Protein AF-A0A1V4CLI3-F1 (afdb_monomer_lite)

Organism: NCBI:txid1507734

pLDDT: mean 93.57, std 6.14, range [58.28, 98.69]

Sequence (175 aa):
PNPHHPAYLIYTSGSTGTPKGVTIPQTNLIHLFNATHQYLTHTPDHTPQTWCQFHSYAFDFSVWEILGALLHGHTLIIPNHNTTRSPHDLITLIHQEHITTLCQTPTALYHLINTHQQHHQQPLPLHRIILGGETLDPTRLTTFHQQHPHTHIINMYGITETTIHVTHHPLNPNT

InterPro domains:
  IPR000873 AMP-dependent synthetase/ligase domain [PF00501] (2-170)
  IPR020845 AMP-binding, conserved site [PS00455] (9-20)

Structure (mmCIF, N/CA/C/O backbone):
data_AF-A0A1V4CLI3-F1
#
_entry.id   AF-A0A1V4CLI3-F1
#
loop_
_atom_site.group_PDB
_atom_site.id
_atom_site.type_symbol
_atom_site.label_atom_id
_atom_site.label_alt_id
_atom_site.label_comp_id
_atom_site.label_asym_id
_atom_site.label_entity_id
_atom_site.label_seq_id
_atom_site.pdbx_PDB_ins_code
_atom_site.Cartn_x
_atom_site.Cartn_y
_atom_site.Cartn_z
_atom_site.occupancy
_atom_site.B_iso_or_equiv
_atom_site.auth_seq_id
_atom_site.auth_comp_id
_atom_site.auth_asym_id
_atom_site.auth_atom_id
_atom_site.pdbx_PDB_model_num
ATOM 1 N N . PRO A 1 1 ? -1.696 -12.514 -25.637 1.00 71.81 1 PRO A N 1
ATOM 2 C CA . PRO A 1 1 ? -0.790 -11.363 -25.380 1.00 71.81 1 PRO A CA 1
ATOM 3 C C . PRO A 1 1 ? 0.608 -11.862 -24.985 1.00 71.81 1 PRO A C 1
ATOM 5 O O . PRO A 1 1 ? 0.692 -12.876 -24.302 1.00 71.81 1 PRO A O 1
ATOM 8 N N . ASN A 1 2 ? 1.684 -11.207 -25.434 1.00 91.81 2 ASN A N 1
ATOM 9 C CA . ASN A 1 2 ? 3.051 -11.577 -25.046 1.00 91.81 2 ASN A CA 1
ATOM 10 C C . ASN A 1 2 ? 3.331 -11.077 -23.611 1.00 91.81 2 ASN A C 1
ATOM 12 O O . ASN A 1 2 ? 3.171 -9.879 -23.368 1.00 91.81 2 ASN A O 1
ATOM 16 N N . PRO A 1 3 ? 3.743 -11.946 -22.667 1.00 91.56 3 PRO A N 1
ATOM 17 C CA . PRO A 1 3 ? 3.945 -11.562 -21.268 1.00 91.56 3 PRO A CA 1
ATOM 18 C C . PRO A 1 3 ? 5.130 -10.597 -21.059 1.00 91.56 3 PRO A C 1
ATOM 20 O O . PRO A 1 3 ? 5.206 -9.931 -20.031 1.00 91.56 3 PRO A O 1
ATOM 23 N N . HIS A 1 4 ? 6.027 -10.456 -22.036 1.00 94.44 4 HIS A N 1
ATOM 24 C CA . HIS A 1 4 ? 7.130 -9.491 -21.983 1.00 94.44 4 HIS A CA 1
ATOM 25 C C . HIS A 1 4 ? 6.757 -8.092 -22.493 1.00 94.44 4 HIS A C 1
ATOM 27 O O . HIS A 1 4 ? 7.588 -7.187 -22.449 1.00 94.44 4 HIS A O 1
ATOM 33 N N . HIS A 1 5 ? 5.531 -7.884 -22.984 1.00 97.12 5 HIS A N 1
ATOM 34 C CA . HIS A 1 5 ? 5.090 -6.543 -23.358 1.00 97.12 5 HIS A CA 1
ATOM 35 C C . HIS A 1 5 ? 4.931 -5.643 -22.121 1.00 97.12 5 HIS A C 1
ATOM 37 O O . HIS A 1 5 ? 4.562 -6.140 -21.050 1.00 97.12 5 HIS A O 1
ATOM 43 N N . PRO A 1 6 ? 5.167 -4.324 -22.262 1.00 97.12 6 PRO A N 1
ATOM 44 C CA . PRO A 1 6 ? 4.896 -3.358 -21.206 1.00 97.12 6 PRO A CA 1
ATOM 45 C C . PRO A 1 6 ? 3.454 -3.453 -20.696 1.00 97.12 6 PRO A C 1
ATOM 47 O O . PRO A 1 6 ? 2.508 -3.488 -21.484 1.00 97.12 6 PRO A O 1
ATOM 50 N N . ALA A 1 7 ? 3.299 -3.483 -19.376 1.00 96.56 7 ALA A N 1
ATOM 51 C CA . ALA A 1 7 ? 2.026 -3.325 -18.688 1.00 96.56 7 ALA A CA 1
ATOM 52 C C . ALA A 1 7 ? 1.766 -1.858 -18.331 1.00 96.56 7 ALA A C 1
ATOM 54 O O . ALA A 1 7 ? 0.665 -1.366 -18.560 1.00 96.56 7 ALA A O 1
ATOM 55 N N . TYR A 1 8 ? 2.780 -1.156 -17.815 1.00 97.56 8 TYR A N 1
ATOM 56 C CA . TYR A 1 8 ? 2.709 0.277 -17.529 1.00 97.56 8 TYR A CA 1
ATOM 57 C C . TYR A 1 8 ? 4.078 0.961 -17.630 1.00 97.56 8 TYR A C 1
ATOM 59 O O . TYR A 1 8 ? 5.128 0.312 -17.642 1.00 97.56 8 TYR A O 1
ATOM 67 N N . LEU A 1 9 ? 4.037 2.292 -17.701 1.00 97.62 9 LEU A N 1
ATOM 68 C CA . LEU A 1 9 ? 5.183 3.194 -17.647 1.00 97.62 9 LEU A CA 1
ATOM 69 C C . LEU A 1 9 ? 4.875 4.287 -16.623 1.00 97.62 9 LEU A C 1
ATOM 71 O O . LEU A 1 9 ? 3.894 5.010 -16.786 1.00 97.62 9 LEU A O 1
ATOM 75 N N . ILE A 1 10 ? 5.717 4.423 -15.602 1.00 97.62 10 ILE A N 1
ATOM 76 C CA . ILE A 1 10 ? 5.617 5.497 -14.605 1.00 97.62 10 ILE A CA 1
ATOM 77 C C . ILE A 1 10 ? 6.922 6.285 -14.587 1.00 97.62 10 ILE A C 1
ATOM 79 O O . ILE A 1 10 ? 8.010 5.710 -14.611 1.00 97.62 10 ILE A O 1
ATOM 83 N N . TYR A 1 11 ? 6.810 7.612 -14.566 1.00 96.62 11 TYR A N 1
ATOM 84 C CA . TYR A 1 11 ? 7.964 8.495 -14.446 1.00 96.62 11 TYR A CA 1
ATOM 85 C C . TYR A 1 11 ? 8.295 8.754 -12.979 1.00 96.62 11 TYR A C 1
ATOM 87 O O . TYR A 1 11 ? 7.418 9.099 -12.192 1.00 96.62 11 TYR A O 1
ATOM 95 N N . THR A 1 12 ? 9.575 8.652 -12.634 1.00 93.62 12 THR A N 1
ATOM 96 C CA . THR A 1 12 ? 10.099 8.971 -11.301 1.00 93.62 12 THR A CA 1
ATOM 97 C C . THR A 1 12 ? 11.155 10.070 -11.383 1.00 93.62 12 THR A C 1
ATOM 99 O O . THR A 1 12 ? 11.673 10.387 -12.460 1.00 93.62 12 THR A O 1
ATOM 102 N N . SER A 1 13 ? 11.478 10.695 -10.247 1.00 90.44 13 SER A N 1
ATOM 103 C CA . SER A 1 13 ? 12.540 11.702 -10.181 1.00 90.44 13 SER A CA 1
ATOM 104 C C . SER A 1 13 ? 13.884 11.100 -10.610 1.00 90.44 13 SER A C 1
ATOM 106 O O . SER A 1 13 ? 14.339 10.109 -10.035 1.00 90.44 13 SER A O 1
ATOM 108 N N . GLY A 1 14 ? 14.533 11.702 -11.607 1.00 86.31 14 GLY A N 1
ATOM 109 C CA . GLY A 1 14 ? 15.891 11.349 -12.016 1.00 86.31 14 GLY A CA 1
ATOM 110 C C . GLY A 1 14 ? 16.930 12.232 -11.328 1.00 86.31 14 GLY A C 1
ATOM 111 O O . GLY A 1 14 ? 16.720 13.431 -11.150 1.00 86.31 14 GLY A O 1
ATOM 112 N N . SER A 1 15 ? 18.081 11.657 -10.979 1.00 82.75 15 SER A N 1
ATOM 113 C CA . SER A 1 15 ? 19.204 12.390 -10.369 1.00 82.75 15 SER A CA 1
ATOM 114 C C . SER A 1 15 ? 19.797 13.470 -11.282 1.00 82.75 15 SER A C 1
ATOM 116 O O . SER A 1 15 ? 20.445 14.394 -10.805 1.00 82.75 15 SER A O 1
ATOM 118 N N . THR A 1 16 ? 19.543 13.388 -12.589 1.00 86.81 16 THR A N 1
ATOM 119 C CA . THR A 1 16 ? 19.959 14.360 -13.611 1.00 86.81 16 THR A CA 1
ATOM 120 C C . THR A 1 16 ? 19.021 15.568 -13.722 1.00 86.81 16 THR A C 1
ATOM 122 O O . THR A 1 16 ? 19.198 16.395 -14.614 1.00 86.81 16 THR A O 1
ATOM 125 N N . GLY A 1 17 ? 17.983 15.660 -12.880 1.00 89.50 17 GLY A N 1
ATOM 126 C CA . GLY A 1 17 ? 16.950 16.703 -12.953 1.00 89.50 17 GLY A CA 1
ATOM 127 C C . GLY A 1 17 ? 15.886 16.462 -14.030 1.00 89.50 17 GLY A C 1
ATOM 128 O O . GLY A 1 17 ? 14.928 17.222 -14.133 1.00 89.50 17 GLY A O 1
ATOM 129 N N . THR A 1 18 ? 16.018 15.391 -14.812 1.00 90.25 18 THR A N 1
ATOM 130 C CA . THR A 1 18 ? 15.042 14.950 -15.816 1.00 90.25 18 THR A CA 1
ATOM 131 C C . THR A 1 18 ? 14.344 13.681 -15.324 1.00 90.25 18 THR A C 1
ATOM 133 O O . THR A 1 18 ? 15.035 12.744 -14.919 1.00 90.25 18 THR A O 1
ATOM 136 N N . PRO A 1 19 ? 12.997 13.612 -15.326 1.00 93.69 19 PRO A N 1
ATOM 137 C CA . PRO A 1 19 ? 12.289 12.402 -14.926 1.00 93.69 19 PRO A CA 1
ATOM 138 C C . PRO A 1 19 ? 12.686 11.194 -15.781 1.00 93.69 19 PRO A C 1
ATOM 140 O O . PRO A 1 19 ? 12.775 11.295 -17.006 1.00 93.69 19 PRO A O 1
ATOM 143 N N . LYS A 1 20 ? 12.890 10.041 -15.139 1.00 94.44 20 LYS A N 1
ATOM 144 C CA . LYS A 1 20 ? 13.178 8.767 -15.815 1.00 94.44 20 LYS A CA 1
ATOM 145 C C . LYS A 1 20 ? 11.911 7.921 -15.891 1.00 94.44 20 LYS A C 1
ATOM 147 O O . LYS A 1 20 ? 11.170 7.835 -14.917 1.00 94.44 20 LYS A O 1
ATOM 152 N N . GLY A 1 21 ? 11.666 7.308 -17.045 1.00 96.81 21 GLY A N 1
ATOM 153 C CA . GLY A 1 21 ? 10.546 6.391 -17.237 1.00 96.81 21 GLY A CA 1
ATOM 154 C C . GLY A 1 21 ? 10.914 4.973 -16.809 1.00 96.81 21 GLY A C 1
ATOM 155 O O . GLY A 1 21 ? 11.906 4.425 -17.288 1.00 96.81 21 GLY A O 1
ATOM 156 N N . VAL A 1 22 ? 10.114 4.375 -15.930 1.00 97.88 22 VAL A N 1
ATOM 157 C CA . VAL A 1 22 ? 10.239 2.977 -15.512 1.00 97.88 22 VAL A CA 1
ATOM 158 C C . VAL A 1 22 ? 9.160 2.153 -16.210 1.00 97.88 22 V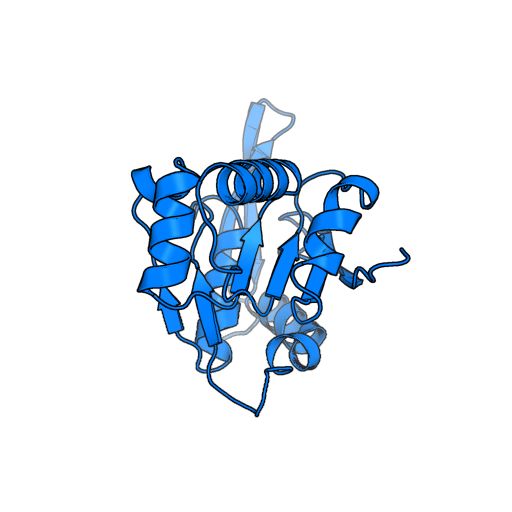AL A C 1
ATOM 160 O O . VAL A 1 22 ? 7.974 2.280 -15.901 1.00 97.88 22 VAL A O 1
ATOM 163 N N . THR A 1 23 ? 9.572 1.326 -17.170 1.00 97.94 23 THR A N 1
ATOM 164 C CA . THR A 1 23 ? 8.681 0.437 -17.929 1.00 97.94 23 THR A CA 1
ATOM 165 C C . THR A 1 23 ? 8.602 -0.924 -17.253 1.00 97.94 23 THR A C 1
ATOM 167 O O . THR A 1 23 ? 9.616 -1.615 -17.150 1.00 97.94 23 THR A O 1
ATOM 170 N N . ILE A 1 24 ? 7.405 -1.344 -16.853 1.00 98.19 24 ILE A N 1
ATOM 171 C CA . ILE A 1 24 ? 7.188 -2.622 -16.170 1.00 98.19 24 ILE A CA 1
ATOM 172 C C . ILE A 1 24 ? 6.454 -3.602 -17.094 1.00 98.19 24 ILE A C 1
ATOM 174 O O . ILE A 1 24 ? 5.351 -3.288 -17.544 1.00 98.19 24 ILE A O 1
ATOM 178 N N . PRO A 1 25 ? 7.031 -4.781 -17.403 1.00 97.56 25 PRO A N 1
ATOM 179 C CA . PRO A 1 25 ? 6.372 -5.821 -18.196 1.00 97.56 25 PRO A CA 1
ATOM 180 C C . PRO A 1 25 ? 5.228 -6.531 -17.458 1.00 97.56 25 PRO A C 1
ATOM 182 O O . PRO A 1 25 ? 5.212 -6.603 -16.229 1.00 97.56 25 PRO A O 1
ATOM 185 N N . GLN A 1 26 ? 4.322 -7.162 -18.213 1.00 96.38 26 GLN A N 1
ATOM 186 C CA . GLN A 1 26 ? 3.232 -7.984 -17.658 1.00 96.38 26 GLN A CA 1
ATOM 187 C C . GLN A 1 26 ? 3.750 -9.120 -16.756 1.00 96.38 26 GLN A C 1
ATOM 189 O O . GLN A 1 26 ? 3.164 -9.381 -15.706 1.00 96.38 26 GLN A O 1
ATOM 194 N N . THR A 1 27 ? 4.875 -9.764 -17.105 1.00 97.19 27 THR A N 1
ATOM 195 C CA . THR A 1 27 ? 5.500 -10.815 -16.275 1.00 97.19 27 THR A CA 1
ATOM 196 C C . THR A 1 27 ? 5.774 -10.370 -14.844 1.00 97.19 27 THR A C 1
ATOM 198 O O . THR A 1 27 ? 5.618 -11.170 -13.925 1.00 97.19 27 THR A O 1
ATOM 201 N N . ASN A 1 28 ? 6.183 -9.117 -14.644 1.00 97.56 28 ASN A N 1
ATOM 202 C CA . ASN A 1 28 ? 6.553 -8.621 -13.324 1.00 97.56 28 ASN A CA 1
ATOM 203 C C . ASN A 1 28 ? 5.323 -8.465 -12.430 1.00 97.56 28 ASN A C 1
ATOM 205 O O . ASN A 1 28 ? 5.346 -8.884 -11.276 1.00 97.56 28 ASN A O 1
ATOM 209 N N . LEU A 1 29 ? 4.231 -7.928 -12.982 1.00 96.00 29 LEU A N 1
ATOM 210 C CA . LEU A 1 29 ? 2.953 -7.844 -12.278 1.00 96.00 29 LEU A CA 1
ATOM 211 C C . LEU A 1 29 ? 2.426 -9.231 -11.910 1.00 96.00 29 LEU A C 1
ATOM 213 O O . LEU A 1 29 ? 2.023 -9.451 -10.772 1.00 96.00 29 LEU A O 1
ATOM 217 N N . ILE A 1 30 ? 2.477 -10.181 -12.848 1.00 94.56 30 ILE A N 1
ATOM 218 C CA . ILE A 1 30 ? 2.065 -11.567 -12.589 1.00 94.56 30 ILE A CA 1
ATOM 219 C C . ILE A 1 30 ? 2.908 -12.169 -11.460 1.00 94.56 30 ILE A C 1
ATOM 221 O O . ILE A 1 30 ? 2.363 -12.814 -10.570 1.00 94.56 30 ILE A O 1
ATOM 225 N N . HIS A 1 31 ? 4.224 -11.940 -11.464 1.00 95.62 31 HIS A N 1
ATOM 226 C CA . HIS A 1 31 ? 5.100 -12.421 -10.399 1.00 95.62 31 HIS A CA 1
ATOM 227 C C . HIS A 1 31 ? 4.718 -11.826 -9.038 1.00 95.62 31 HIS A C 1
ATOM 229 O O . HIS A 1 31 ? 4.567 -12.577 -8.077 1.00 95.62 31 HIS A O 1
ATOM 235 N N . LEU A 1 32 ? 4.508 -10.507 -8.966 1.00 96.56 32 LEU A N 1
ATOM 236 C CA . LEU A 1 32 ? 4.091 -9.818 -7.744 1.00 96.56 32 LEU A CA 1
ATOM 237 C C . LEU A 1 32 ? 2.775 -10.387 -7.193 1.00 96.56 32 LEU A C 1
ATOM 239 O O . LEU A 1 32 ? 2.701 -10.752 -6.018 1.00 96.56 32 LEU A O 1
ATOM 243 N N . PHE A 1 33 ? 1.741 -10.489 -8.031 1.00 95.38 33 PHE A N 1
ATOM 244 C CA . PHE A 1 33 ? 0.427 -10.969 -7.596 1.00 95.38 33 PHE A CA 1
ATOM 245 C C . PHE A 1 33 ? 0.418 -12.463 -7.267 1.00 95.38 33 PHE A C 1
ATOM 247 O O . PHE A 1 33 ? -0.254 -12.861 -6.322 1.00 95.38 33 PHE A O 1
ATOM 254 N N . ASN A 1 34 ? 1.223 -13.284 -7.945 1.00 94.50 34 ASN A N 1
ATOM 255 C CA . ASN A 1 34 ? 1.402 -14.686 -7.562 1.00 94.50 34 ASN A CA 1
ATOM 256 C C . ASN A 1 34 ? 2.109 -14.813 -6.205 1.00 94.50 34 ASN A C 1
ATOM 258 O O . ASN A 1 34 ? 1.665 -15.580 -5.352 1.00 94.50 34 ASN A O 1
ATOM 262 N N . ALA A 1 35 ? 3.178 -14.041 -5.980 1.00 93.94 35 ALA A N 1
ATOM 263 C CA . ALA A 1 35 ? 3.931 -14.052 -4.724 1.00 93.94 35 ALA A CA 1
ATOM 264 C C . ALA A 1 35 ? 3.102 -13.554 -3.527 1.00 93.94 35 ALA A C 1
ATOM 266 O O . ALA A 1 35 ? 3.376 -13.920 -2.387 1.00 93.94 35 ALA A 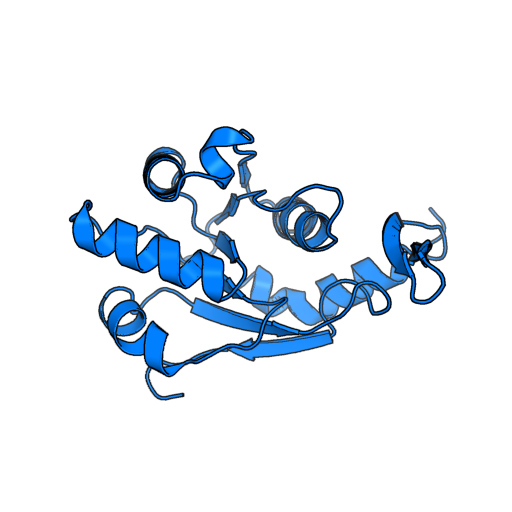O 1
ATOM 267 N N . THR A 1 36 ? 2.078 -12.738 -3.782 1.00 92.56 36 THR A N 1
ATOM 268 C CA . THR A 1 36 ? 1.203 -12.156 -2.755 1.00 92.56 36 THR A CA 1
ATOM 269 C C . THR A 1 36 ? -0.202 -12.758 -2.737 1.00 92.56 36 THR A C 1
ATOM 271 O O . THR A 1 36 ? -1.030 -12.335 -1.932 1.00 92.56 36 THR A O 1
ATOM 274 N N . HIS A 1 37 ? -0.476 -13.776 -3.560 1.00 89.56 37 HIS A N 1
ATOM 275 C CA . HIS A 1 37 ? -1.820 -14.319 -3.763 1.00 89.56 37 HIS A CA 1
ATOM 276 C C . HIS A 1 37 ? -2.470 -14.776 -2.457 1.00 89.56 37 HIS A C 1
ATOM 278 O O . HIS A 1 37 ? -3.540 -14.292 -2.103 1.00 89.56 37 HIS A O 1
ATOM 284 N N . GLN A 1 38 ? -1.782 -15.633 -1.693 1.00 85.31 38 GLN A N 1
ATOM 285 C CA . GLN A 1 38 ? -2.291 -16.146 -0.416 1.00 85.31 38 GLN A CA 1
ATOM 286 C C . GLN A 1 38 ? -2.638 -15.022 0.560 1.00 85.31 38 GLN A C 1
ATOM 288 O O . GLN A 1 38 ? -3.633 -15.109 1.276 1.00 85.31 38 GLN A O 1
ATOM 293 N N . TYR A 1 39 ? -1.832 -13.957 0.565 1.00 81.94 39 TYR A N 1
ATOM 294 C CA . TYR A 1 39 ? -2.110 -12.786 1.374 1.00 81.94 39 TYR A CA 1
ATOM 295 C C . TYR A 1 39 ? -3.373 -12.088 0.878 1.00 81.94 39 TYR A C 1
ATOM 297 O O . TYR A 1 39 ? -4.279 -11.861 1.671 1.00 81.94 39 TYR A O 1
ATOM 305 N N . LEU A 1 40 ? -3.466 -11.745 -0.405 1.00 82.69 40 LEU A N 1
ATOM 306 C CA . LEU A 1 40 ? -4.601 -11.010 -0.979 1.00 82.69 40 LEU A CA 1
ATOM 307 C C . LEU A 1 40 ? -5.931 -11.762 -0.866 1.00 82.69 40 LEU A C 1
ATOM 309 O O . LEU A 1 40 ? -6.952 -11.137 -0.604 1.00 82.69 40 LEU A O 1
ATOM 313 N N . THR A 1 41 ? -5.913 -13.091 -0.960 1.00 83.25 41 THR A N 1
ATOM 314 C CA . THR A 1 41 ? -7.115 -13.930 -0.827 1.00 83.25 41 THR A CA 1
ATOM 315 C C . THR A 1 41 ? -7.485 -14.274 0.612 1.00 83.25 41 THR A C 1
ATOM 317 O O . THR A 1 41 ? -8.540 -14.862 0.844 1.00 83.25 41 THR A O 1
ATOM 320 N N . HIS A 1 42 ? -6.626 -13.972 1.589 1.00 81.94 42 HIS A N 1
ATOM 321 C CA . HIS A 1 4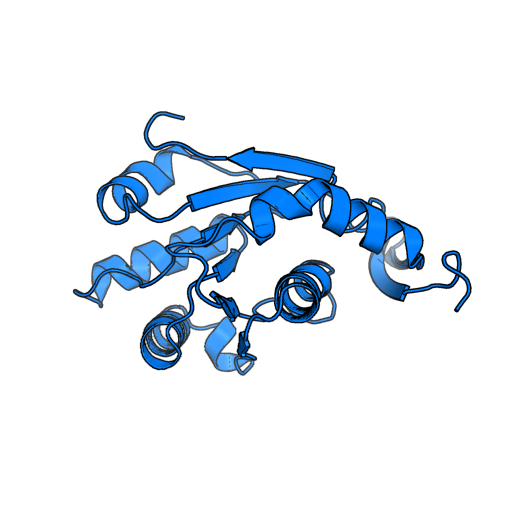2 ? -6.953 -14.181 2.995 1.00 81.94 42 HIS A CA 1
ATOM 322 C C . HIS A 1 42 ? -7.955 -13.116 3.455 1.00 81.94 42 HIS A C 1
ATOM 324 O O . HIS A 1 42 ? -7.572 -12.014 3.839 1.00 81.94 42 HIS A O 1
ATOM 330 N N . THR A 1 43 ? -9.240 -13.445 3.383 1.00 80.50 43 THR A N 1
ATOM 331 C CA . THR A 1 43 ? -10.351 -12.556 3.737 1.00 80.50 43 THR A CA 1
ATOM 332 C C . THR A 1 43 ? -11.215 -13.190 4.827 1.00 80.50 43 THR A C 1
ATOM 334 O O . THR A 1 43 ? -11.362 -14.418 4.818 1.00 80.50 43 THR A O 1
ATOM 337 N N . PRO A 1 44 ? -11.870 -12.406 5.699 1.00 77.12 44 PRO A N 1
ATOM 338 C CA . PRO A 1 44 ? -12.845 -12.938 6.645 1.00 77.12 44 PRO A CA 1
ATOM 339 C C . PRO A 1 44 ? -13.974 -13.651 5.893 1.00 77.12 44 PRO A C 1
ATOM 341 O O . PRO A 1 44 ? -14.525 -13.104 4.933 1.00 77.12 44 PRO A O 1
ATOM 344 N N . ASP A 1 45 ? -14.275 -14.885 6.296 1.00 78.62 45 ASP A N 1
ATOM 345 C CA . ASP A 1 45 ? -15.386 -15.701 5.785 1.00 78.62 45 ASP A CA 1
ATOM 346 C C . ASP A 1 45 ? -15.457 -15.839 4.251 1.00 78.62 45 ASP A C 1
ATOM 348 O O . ASP A 1 45 ? -16.531 -16.037 3.685 1.00 78.62 45 ASP A O 1
ATOM 352 N N . HIS A 1 46 ? -14.315 -15.729 3.557 1.00 79.31 46 HIS A N 1
ATOM 353 C CA . HIS A 1 46 ? -14.238 -15.747 2.086 1.00 79.31 46 HIS A CA 1
ATOM 354 C C . HIS A 1 46 ? -15.122 -14.688 1.394 1.00 79.31 46 HIS A C 1
ATOM 356 O O . HIS A 1 46 ? -15.595 -14.890 0.273 1.00 79.31 46 HIS A O 1
ATOM 362 N N . THR A 1 47 ? -15.355 -13.553 2.057 1.00 85.31 47 THR A N 1
ATOM 363 C CA . THR A 1 47 ? -16.203 -12.472 1.539 1.00 85.31 47 THR A CA 1
ATOM 364 C C . THR A 1 47 ? -15.436 -11.515 0.613 1.00 85.31 47 THR A C 1
ATOM 366 O O . THR A 1 47 ? -14.261 -11.216 0.864 1.00 85.31 47 THR A O 1
ATOM 369 N N . PRO A 1 48 ? -16.075 -10.986 -0.453 1.00 88.12 48 PRO A N 1
ATOM 370 C CA . PRO A 1 48 ? -15.486 -9.930 -1.274 1.00 88.12 48 PRO A CA 1
ATOM 371 C C . PRO A 1 48 ? -15.093 -8.710 -0.433 1.00 88.12 48 PRO A C 1
ATOM 373 O O . PRO A 1 48 ? -15.843 -8.282 0.440 1.00 88.12 48 PRO A O 1
ATOM 376 N N . GLN A 1 49 ? -13.914 -8.152 -0.701 1.00 94.94 49 GLN A N 1
ATOM 377 C CA . GLN A 1 49 ? -13.389 -6.974 -0.012 1.00 94.94 49 GLN A CA 1
ATOM 378 C C . GLN A 1 49 ? -13.698 -5.690 -0.786 1.00 94.94 49 GLN A C 1
ATOM 380 O O . GLN A 1 49 ? -13.929 -5.726 -1.997 1.00 94.94 49 GLN A O 1
ATOM 385 N N . THR A 1 50 ? -13.616 -4.552 -0.101 1.00 97.69 50 THR A N 1
ATOM 386 C CA . THR A 1 50 ? -13.735 -3.224 -0.712 1.00 97.69 50 THR A CA 1
ATOM 387 C C . THR A 1 50 ? -12.418 -2.477 -0.550 1.00 97.69 50 THR A C 1
ATOM 389 O O . THR A 1 50 ? -11.982 -2.180 0.564 1.00 97.69 50 THR A O 1
ATOM 392 N N . TRP A 1 51 ? -11.768 -2.189 -1.670 1.00 98.25 51 TRP A N 1
ATOM 393 C CA . TRP A 1 51 ? -10.480 -1.511 -1.747 1.00 98.25 51 TRP A CA 1
ATOM 394 C C . TRP A 1 51 ? -10.659 -0.029 -2.058 1.00 98.25 51 TRP A C 1
ATOM 396 O O . TRP A 1 51 ? -11.539 0.349 -2.829 1.00 98.25 51 TRP A O 1
ATOM 406 N N . CYS A 1 52 ? -9.783 0.804 -1.505 1.00 98.50 52 CYS A N 1
ATOM 407 C CA . CYS A 1 52 ? -9.696 2.219 -1.851 1.00 98.50 52 CYS A CA 1
ATOM 408 C C . CYS A 1 52 ? -8.556 2.470 -2.847 1.00 98.50 52 CYS A C 1
ATOM 410 O O . CYS A 1 52 ? -7.407 2.119 -2.571 1.00 98.50 52 CYS A O 1
ATOM 412 N N . GLN A 1 53 ? -8.864 3.115 -3.973 1.00 98.00 53 GLN A N 1
ATOM 413 C CA . GLN A 1 53 ? -7.888 3.647 -4.923 1.00 98.00 53 GLN A CA 1
ATOM 414 C C . GLN A 1 53 ? -7.411 5.022 -4.422 1.00 98.00 53 GLN A C 1
ATOM 416 O O . GLN A 1 53 ? -7.903 6.063 -4.850 1.00 98.00 53 GLN A O 1
ATOM 421 N N . PHE A 1 54 ? -6.524 5.037 -3.427 1.00 98.12 54 PHE A N 1
ATOM 422 C CA . PHE A 1 54 ? -6.135 6.266 -2.734 1.00 98.12 54 PHE A CA 1
ATOM 423 C C . PHE A 1 54 ? -5.027 7.038 -3.461 1.00 98.12 54 PHE A C 1
ATOM 425 O O . PHE A 1 54 ? -5.033 8.273 -3.475 1.00 98.12 54 PHE A O 1
ATOM 432 N N . HIS A 1 55 ? -4.051 6.336 -4.039 1.00 97.31 55 HIS A N 1
ATOM 433 C CA . HIS A 1 55 ? -2.845 6.975 -4.566 1.00 97.31 55 HIS A CA 1
ATOM 434 C C . HIS A 1 55 ? -3.061 7.557 -5.965 1.00 97.31 55 HIS A C 1
ATOM 436 O O . HIS A 1 55 ? -3.799 7.021 -6.780 1.00 97.31 55 HIS A O 1
ATOM 442 N N . SER A 1 56 ? -2.372 8.650 -6.298 1.00 95.56 56 SER A N 1
ATOM 443 C CA . SER A 1 56 ? -2.385 9.155 -7.678 1.00 95.56 56 SER A CA 1
ATOM 444 C C . SER A 1 56 ? -1.895 8.082 -8.658 1.00 95.56 56 SER A C 1
ATOM 446 O O . SER A 1 56 ? -0.941 7.364 -8.358 1.00 95.56 56 SER A O 1
ATOM 448 N N . TYR A 1 57 ? -2.472 8.043 -9.864 1.00 95.56 57 TYR A N 1
ATOM 449 C CA . TYR A 1 57 ? -2.036 7.168 -10.964 1.00 95.56 57 TYR A CA 1
ATOM 450 C C . TYR A 1 57 ? -0.575 7.385 -11.393 1.00 95.56 57 TYR A C 1
ATOM 452 O O . TYR A 1 57 ? -0.009 6.578 -12.125 1.00 95.56 57 TYR A O 1
ATOM 460 N N . ALA A 1 58 ? 0.048 8.478 -10.939 1.00 94.88 58 ALA A N 1
ATOM 461 C CA . ALA A 1 58 ? 1.473 8.733 -11.116 1.00 94.88 58 ALA A CA 1
ATOM 462 C C . ALA A 1 58 ? 2.375 7.907 -10.174 1.00 94.88 58 ALA A C 1
ATOM 464 O O . ALA A 1 58 ? 3.585 7.888 -10.379 1.00 94.88 58 ALA A O 1
ATOM 465 N N . PHE A 1 59 ? 1.818 7.238 -9.159 1.00 95.31 59 PHE A N 1
ATOM 466 C CA . PHE A 1 59 ? 2.540 6.337 -8.257 1.00 95.31 59 PHE A CA 1
ATOM 467 C C . PHE A 1 59 ? 2.090 4.897 -8.479 1.00 95.31 59 PHE A C 1
ATOM 469 O O . PHE A 1 59 ? 0.904 4.616 -8.652 1.00 95.31 59 PHE A O 1
ATOM 476 N N . ASP A 1 60 ? 3.028 3.961 -8.432 1.00 97.06 60 ASP A N 1
ATOM 477 C CA . ASP A 1 60 ? 2.782 2.549 -8.727 1.00 97.06 60 ASP A CA 1
ATOM 478 C C . ASP A 1 60 ? 1.993 1.815 -7.627 1.00 97.06 60 ASP A C 1
ATOM 480 O O . ASP A 1 60 ? 1.397 0.775 -7.898 1.00 97.06 60 ASP A O 1
ATOM 484 N N . PHE A 1 61 ? 1.842 2.409 -6.439 1.00 96.12 61 PHE A N 1
ATOM 485 C CA . PHE A 1 61 ? 0.824 1.991 -5.463 1.00 96.12 61 PHE A CA 1
ATOM 486 C C . PHE A 1 61 ? -0.592 1.974 -6.044 1.00 96.12 61 PHE A C 1
ATOM 488 O O . PHE A 1 61 ? -1.371 1.087 -5.708 1.00 96.12 61 PHE A O 1
ATOM 495 N N . SER A 1 62 ? -0.924 2.888 -6.960 1.00 97.62 62 SER A N 1
ATOM 496 C CA . SER A 1 62 ? -2.233 2.862 -7.626 1.00 97.62 62 SER A CA 1
ATOM 497 C C . SER A 1 62 ? -2.432 1.586 -8.451 1.00 97.62 62 SER A C 1
ATOM 499 O O . SER A 1 62 ? -3.525 1.027 -8.478 1.00 97.62 62 SER A O 1
ATOM 501 N N . VAL A 1 63 ? -1.367 1.062 -9.071 1.00 98.19 63 VAL A N 1
ATOM 502 C CA . VAL A 1 63 ? -1.412 -0.195 -9.831 1.00 98.19 63 VAL A CA 1
ATOM 503 C C . VAL A 1 63 ? -1.692 -1.368 -8.893 1.00 98.19 63 VAL A C 1
ATOM 505 O O . VAL A 1 63 ? -2.492 -2.242 -9.229 1.00 98.19 63 VAL A O 1
ATOM 508 N N . TRP A 1 64 ? -1.085 -1.363 -7.704 1.00 97.88 64 TRP A N 1
ATOM 509 C CA . TRP A 1 64 ? -1.363 -2.344 -6.658 1.00 97.88 64 TRP A CA 1
ATOM 510 C C . TRP A 1 64 ? -2.810 -2.286 -6.165 1.00 97.88 64 TRP A C 1
ATOM 512 O O . TRP A 1 64 ? -3.461 -3.323 -6.091 1.00 97.88 64 TRP A O 1
ATOM 522 N N . GLU A 1 65 ? -3.336 -1.094 -5.882 1.00 98.12 65 GLU A N 1
ATOM 523 C CA . GLU A 1 65 ? -4.725 -0.904 -5.443 1.00 98.12 65 GLU A CA 1
ATOM 524 C C . GLU A 1 65 ? -5.723 -1.418 -6.489 1.00 98.12 65 GLU A C 1
ATOM 526 O O . GLU A 1 65 ? -6.637 -2.178 -6.165 1.00 98.12 65 GLU A O 1
ATOM 531 N N . ILE A 1 66 ? -5.519 -1.040 -7.755 1.00 98.19 66 ILE A N 1
ATOM 532 C CA . ILE A 1 66 ? -6.406 -1.400 -8.864 1.00 98.19 66 ILE A CA 1
ATOM 533 C C . ILE A 1 66 ? -6.378 -2.909 -9.103 1.00 98.19 66 ILE A C 1
ATOM 535 O O . ILE A 1 66 ? -7.418 -3.566 -9.102 1.00 98.19 66 ILE A O 1
ATOM 539 N N . LEU A 1 67 ? -5.192 -3.476 -9.327 1.00 97.25 67 LEU A N 1
ATOM 540 C CA . LEU A 1 67 ? -5.071 -4.884 -9.700 1.00 97.25 67 LEU A CA 1
ATOM 541 C C . LEU A 1 67 ? -5.268 -5.814 -8.500 1.00 97.25 67 LEU A C 1
ATOM 543 O O . LEU A 1 67 ? -5.825 -6.897 -8.669 1.00 97.25 67 LEU A O 1
ATOM 547 N N . GLY A 1 68 ? -4.901 -5.379 -7.292 1.00 95.50 68 GLY A N 1
ATOM 548 C CA . GLY A 1 68 ? -5.185 -6.092 -6.049 1.00 95.50 68 GLY A CA 1
ATOM 549 C C . GLY A 1 68 ? -6.679 -6.333 -5.871 1.00 95.50 68 GLY A C 1
ATOM 550 O O . GLY A 1 68 ? -7.074 -7.455 -5.555 1.00 95.50 68 GLY A O 1
ATOM 551 N N . ALA A 1 69 ? -7.508 -5.333 -6.183 1.00 95.88 69 ALA A N 1
ATOM 552 C CA . ALA A 1 69 ? -8.954 -5.488 -6.161 1.00 95.88 69 ALA A CA 1
ATOM 553 C C . ALA A 1 69 ? -9.479 -6.327 -7.342 1.00 95.88 69 ALA A C 1
ATOM 555 O O . ALA A 1 69 ? -10.146 -7.349 -7.154 1.00 95.88 69 ALA A O 1
ATOM 556 N N . LEU A 1 70 ? -9.167 -5.912 -8.574 1.00 95.62 70 LEU A N 1
ATOM 557 C CA . LEU A 1 70 ? -9.818 -6.442 -9.776 1.00 95.62 70 LEU A CA 1
ATOM 558 C C . LEU A 1 70 ? -9.423 -7.888 -10.102 1.00 95.62 70 LEU A C 1
ATOM 560 O O . LEU A 1 70 ? -10.258 -8.644 -10.595 1.00 95.62 70 LEU A O 1
ATOM 564 N N . LEU A 1 71 ? -8.186 -8.303 -9.808 1.00 93.81 71 LEU A N 1
ATOM 565 C CA . LEU A 1 71 ? -7.744 -9.682 -10.058 1.00 93.81 71 LEU A CA 1
ATOM 566 C C . LEU A 1 71 ? -8.345 -10.696 -9.073 1.00 93.81 71 LEU A C 1
ATOM 568 O O . LEU A 1 71 ? -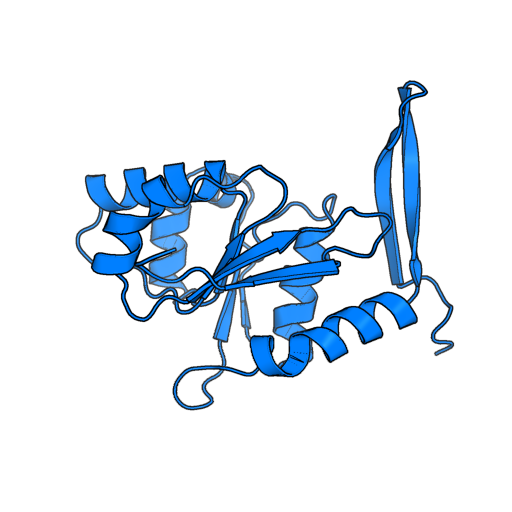8.337 -11.890 -9.362 1.00 93.81 71 LEU A O 1
ATOM 572 N N . HIS A 1 72 ? -8.880 -10.235 -7.940 1.00 92.00 72 HIS A N 1
ATOM 573 C CA . HIS A 1 72 ? -9.401 -11.089 -6.867 1.00 92.00 72 HIS A CA 1
ATOM 574 C C . HIS A 1 72 ? -10.924 -10.966 -6.683 1.00 92.00 72 HIS A C 1
ATOM 576 O O . HIS A 1 72 ? -11.474 -11.479 -5.711 1.00 92.00 72 HIS A O 1
ATOM 582 N N . GLY A 1 73 ? -11.625 -10.311 -7.618 1.00 92.19 73 GLY A N 1
ATOM 583 C CA . GLY A 1 73 ? -13.086 -10.176 -7.579 1.00 92.19 73 GLY A CA 1
ATOM 584 C C . GLY A 1 73 ? -13.594 -9.258 -6.463 1.00 92.19 73 GLY A C 1
ATOM 585 O O . GLY A 1 73 ? -14.692 -9.458 -5.948 1.00 92.19 73 GLY A O 1
ATOM 586 N N . HIS A 1 74 ? -12.784 -8.284 -6.053 1.00 95.25 74 HIS A N 1
ATOM 587 C CA . HIS A 1 74 ? -13.134 -7.285 -5.046 1.00 95.25 74 HIS A CA 1
ATOM 588 C C . HIS A 1 74 ? -13.699 -6.009 -5.681 1.00 95.25 74 HIS A C 1
ATOM 590 O O . HIS A 1 74 ? -13.580 -5.780 -6.887 1.00 95.25 74 HIS A O 1
ATOM 596 N N . THR A 1 75 ? -14.277 -5.148 -4.848 1.00 97.50 75 THR A N 1
ATOM 597 C CA . THR A 1 75 ? -14.757 -3.820 -5.246 1.00 97.50 75 THR A CA 1
ATOM 598 C C . THR A 1 75 ? -13.629 -2.798 -5.141 1.00 97.50 75 THR A C 1
ATOM 600 O O . THR A 1 75 ? -12.864 -2.826 -4.178 1.00 97.50 75 THR A O 1
ATOM 603 N N . LEU A 1 76 ? -13.545 -1.868 -6.097 1.00 98.50 76 LEU A N 1
ATOM 604 C CA . LEU A 1 76 ? -12.617 -0.736 -6.062 1.00 98.50 76 LEU A CA 1
ATOM 605 C C . LEU A 1 76 ? -13.393 0.584 -5.975 1.00 98.50 76 LEU A C 1
ATOM 607 O O . LEU A 1 76 ? -14.115 0.945 -6.904 1.00 98.50 76 LEU A O 1
ATOM 611 N N . ILE A 1 77 ? -13.212 1.311 -4.877 1.00 98.69 77 ILE A N 1
ATOM 612 C CA . ILE A 1 77 ? -13.766 2.649 -4.656 1.00 98.69 77 ILE A CA 1
ATOM 613 C C . ILE A 1 77 ? -12.731 3.686 -5.075 1.00 98.69 77 ILE A C 1
ATOM 615 O O . ILE A 1 77 ? -11.587 3.647 -4.620 1.00 98.69 77 ILE A O 1
ATOM 619 N N . ILE A 1 78 ? -13.141 4.627 -5.926 1.00 98.38 78 ILE A N 1
ATOM 620 C CA . ILE A 1 78 ? -12.281 5.696 -6.441 1.00 98.38 78 ILE A CA 1
ATOM 621 C C . ILE A 1 78 ? -12.701 7.022 -5.785 1.00 98.38 78 ILE A C 1
ATOM 623 O O . ILE A 1 78 ? -13.648 7.661 -6.255 1.00 98.38 78 ILE A O 1
ATOM 627 N N . PRO A 1 79 ? -12.053 7.440 -4.682 1.00 97.44 79 PRO A N 1
ATOM 628 C CA . PRO A 1 79 ? -12.311 8.733 -4.061 1.00 97.44 79 PRO A CA 1
ATOM 629 C C . PRO A 1 79 ? -11.949 9.893 -4.994 1.00 97.44 79 PRO A C 1
ATOM 631 O O . PRO A 1 79 ? -11.036 9.814 -5.816 1.00 97.44 79 PRO A O 1
ATOM 634 N N . ASN A 1 80 ? -12.630 11.026 -4.824 1.00 95.88 80 ASN A N 1
ATOM 635 C CA . ASN A 1 80 ? -12.207 12.260 -5.479 1.00 95.88 80 ASN A CA 1
ATOM 636 C C . ASN A 1 80 ? -10.947 12.842 -4.802 1.00 95.88 80 ASN A C 1
ATOM 638 O O . ASN A 1 80 ? -10.613 12.521 -3.661 1.00 95.88 80 ASN A O 1
ATOM 642 N N . HIS A 1 81 ? -10.279 13.761 -5.501 1.00 93.31 81 HIS A N 1
ATOM 643 C CA . HIS A 1 81 ? -9.029 14.380 -5.047 1.00 93.31 81 HIS A CA 1
ATOM 644 C C . HIS A 1 81 ? -9.136 15.127 -3.704 1.00 93.31 81 HIS A C 1
ATOM 646 O O . HIS A 1 81 ? -8.156 15.214 -2.967 1.00 93.31 81 HIS A O 1
ATOM 652 N N . ASN A 1 82 ? -10.296 15.696 -3.370 1.00 96.81 82 ASN A N 1
ATOM 653 C CA . ASN A 1 82 ? -10.462 16.403 -2.099 1.00 96.81 82 ASN A CA 1
ATOM 654 C C . ASN A 1 82 ? -10.566 15.407 -0.940 1.00 96.81 82 ASN A C 1
ATOM 656 O O . ASN A 1 82 ? -9.922 15.601 0.089 1.00 96.81 82 ASN A O 1
ATOM 660 N N . THR A 1 83 ? -11.293 14.306 -1.143 1.00 97.56 83 THR A N 1
ATOM 661 C CA . THR A 1 83 ? -11.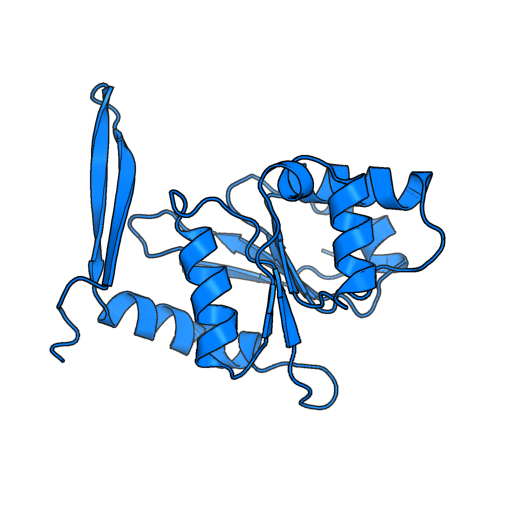448 13.242 -0.147 1.00 97.56 83 THR A CA 1
ATOM 662 C C . THR A 1 83 ? -10.111 12.598 0.214 1.00 97.56 83 THR A C 1
ATOM 664 O O . THR A 1 83 ? -9.829 12.418 1.394 1.00 97.56 83 THR A O 1
ATOM 667 N N . THR A 1 84 ? -9.232 12.320 -0.756 1.00 95.38 84 THR A N 1
ATOM 668 C CA . THR A 1 84 ? -7.910 11.728 -0.456 1.00 95.38 84 THR A CA 1
ATOM 669 C C . THR A 1 84 ? -6.982 12.662 0.327 1.00 95.38 84 THR A C 1
ATOM 671 O O . THR A 1 84 ? -6.015 12.211 0.936 1.00 95.38 84 THR A O 1
ATOM 674 N N . ARG A 1 85 ? -7.272 13.968 0.357 1.00 95.12 85 ARG A N 1
ATOM 675 C CA . ARG A 1 85 ? -6.483 14.983 1.076 1.00 95.12 85 ARG A CA 1
ATOM 676 C C . ARG A 1 85 ? -7.083 15.394 2.418 1.00 95.12 85 ARG A C 1
ATOM 678 O O . ARG A 1 85 ? -6.488 16.213 3.116 1.00 95.12 85 ARG A O 1
ATOM 685 N N . SER A 1 86 ? -8.239 14.845 2.768 1.00 96.88 86 SER A N 1
ATOM 686 C CA . SER A 1 86 ? -8.980 15.173 3.977 1.00 96.88 86 SER A CA 1
ATOM 687 C C . SER A 1 86 ? -9.173 13.901 4.798 1.00 96.88 86 SER A C 1
ATOM 689 O O . SER A 1 86 ? -10.010 13.072 4.444 1.00 96.88 86 SER A O 1
ATOM 691 N N . PRO A 1 87 ? -8.421 13.712 5.902 1.00 96.56 87 PRO A N 1
ATOM 692 C CA . PRO A 1 87 ? -8.592 12.543 6.761 1.00 96.56 87 PRO A CA 1
ATOM 693 C C . PRO A 1 87 ? -10.035 12.375 7.245 1.00 96.56 87 PRO A C 1
ATOM 695 O O . PRO A 1 87 ? -10.533 11.258 7.298 1.00 96.56 87 PRO A O 1
ATOM 698 N N . HIS A 1 88 ? -10.732 13.477 7.531 1.00 96.62 88 HIS A N 1
ATOM 699 C CA . HIS A 1 88 ? -12.133 13.448 7.946 1.00 96.62 88 HIS A CA 1
ATOM 700 C C . HIS A 1 88 ? -13.066 12.927 6.841 1.00 96.62 88 HIS A C 1
ATOM 702 O O . HIS A 1 88 ? -13.885 12.036 7.087 1.00 96.62 88 HIS A O 1
ATOM 708 N N . ASP A 1 89 ? -12.916 13.431 5.613 1.00 97.62 89 ASP A N 1
ATOM 709 C CA . ASP A 1 89 ? -13.742 12.979 4.489 1.00 97.62 89 ASP A CA 1
ATOM 710 C C . ASP A 1 89 ? -13.404 11.535 4.110 1.00 97.62 89 ASP A C 1
ATOM 712 O O . ASP A 1 89 ? -14.296 10.761 3.771 1.00 97.62 89 ASP A O 1
ATOM 716 N N . LEU A 1 90 ? -12.130 11.142 4.213 1.00 98.31 90 LEU A N 1
ATOM 717 C CA . LEU A 1 90 ? -11.708 9.764 3.986 1.00 98.31 90 LEU A CA 1
ATOM 718 C C . LEU A 1 90 ? -12.297 8.812 5.032 1.00 98.31 90 LEU A C 1
ATOM 720 O O . LEU A 1 90 ? -12.792 7.757 4.655 1.00 98.31 90 LEU A O 1
ATOM 724 N N . ILE A 1 91 ? -12.291 9.168 6.322 1.00 98.12 91 ILE A N 1
ATOM 725 C CA . ILE A 1 91 ? -12.941 8.361 7.372 1.00 98.12 91 ILE A CA 1
ATOM 726 C C . ILE A 1 91 ? -14.435 8.218 7.079 1.00 98.12 91 ILE A C 1
ATOM 728 O O . ILE A 1 91 ? -14.985 7.120 7.172 1.00 98.12 91 ILE A O 1
ATOM 732 N N . THR A 1 92 ? -15.084 9.313 6.682 1.00 97.25 92 THR A N 1
ATOM 733 C CA . THR A 1 92 ? -16.499 9.303 6.299 1.00 97.25 92 THR A CA 1
ATOM 734 C C . THR A 1 92 ? -16.744 8.345 5.132 1.00 97.25 92 THR A C 1
ATOM 736 O O . THR A 1 92 ? -17.630 7.495 5.225 1.00 97.25 92 THR A O 1
ATOM 739 N N . LEU A 1 93 ? -15.915 8.404 4.086 1.00 98.25 93 LEU A N 1
ATOM 740 C CA . LEU A 1 93 ? -15.988 7.491 2.944 1.00 98.25 93 LEU A CA 1
ATOM 741 C C . LEU A 1 93 ? -15.742 6.031 3.353 1.00 98.25 93 LEU A C 1
ATOM 743 O O . LEU A 1 93 ? -16.460 5.145 2.899 1.00 98.25 93 LEU A O 1
ATOM 747 N N . ILE A 1 94 ? -14.760 5.772 4.225 1.00 98.31 94 ILE A N 1
ATOM 748 C CA . ILE A 1 94 ? -14.450 4.424 4.723 1.00 98.31 94 ILE A CA 1
ATOM 749 C C . ILE A 1 94 ? -15.682 3.792 5.374 1.00 98.31 94 ILE A C 1
ATOM 751 O O . ILE A 1 94 ? -15.969 2.621 5.126 1.00 98.31 94 ILE A O 1
ATOM 755 N N . HIS A 1 95 ? -16.424 4.559 6.171 1.00 97.38 95 HIS A N 1
ATOM 756 C CA . HIS A 1 95 ? -17.661 4.076 6.775 1.00 97.38 95 HIS A CA 1
ATOM 757 C C . HIS A 1 95 ? -18.798 3.922 5.759 1.00 97.38 95 HIS A C 1
ATOM 759 O O . HIS A 1 95 ? -19.493 2.911 5.801 1.00 97.38 95 HIS A O 1
ATOM 765 N N . GLN A 1 96 ? -18.989 4.893 4.862 1.00 97.25 96 GLN A N 1
ATOM 766 C CA . GLN A 1 96 ? -20.088 4.891 3.888 1.00 97.25 96 GLN A CA 1
ATOM 767 C C . GLN A 1 96 ? -19.984 3.745 2.878 1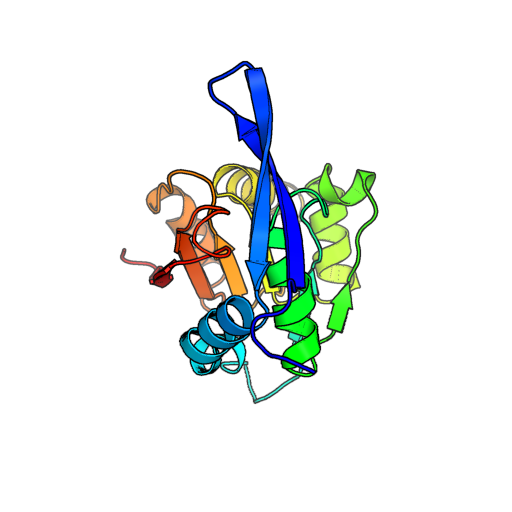.00 97.25 96 GLN A C 1
ATOM 769 O O . GLN A 1 96 ? -20.978 3.081 2.602 1.00 97.25 96 GLN A O 1
ATOM 774 N N . GLU A 1 97 ? -18.783 3.499 2.361 1.00 98.00 97 GLU A N 1
ATOM 775 C CA . GLU A 1 97 ? -18.531 2.493 1.323 1.00 98.00 97 GLU A CA 1
ATOM 776 C C . GLU A 1 97 ? -18.051 1.155 1.902 1.00 98.00 97 GLU A C 1
ATOM 778 O O . GLU A 1 97 ? -17.703 0.241 1.156 1.00 98.00 97 GLU A O 1
ATOM 783 N N . HIS A 1 98 ? -18.005 1.031 3.234 1.00 96.62 98 HIS A N 1
ATOM 784 C CA . HIS A 1 98 ? -17.475 -0.143 3.929 1.00 96.62 98 HIS A CA 1
ATOM 785 C C . HIS A 1 98 ? -16.098 -0.566 3.395 1.00 96.62 98 HIS A C 1
ATOM 787 O O . HIS A 1 98 ? -15.871 -1.731 3.066 1.00 96.62 98 HIS A O 1
ATOM 793 N N . ILE A 1 99 ? -15.172 0.391 3.279 1.00 98.25 99 ILE A N 1
ATOM 794 C CA . ILE A 1 99 ? -13.810 0.116 2.808 1.00 98.25 99 ILE A CA 1
ATOM 795 C C . ILE A 1 99 ? -13.128 -0.811 3.815 1.00 98.25 99 ILE A C 1
ATOM 797 O O . ILE A 1 99 ? -12.986 -0.466 4.988 1.00 98.25 99 ILE A O 1
ATOM 801 N N . THR A 1 100 ? -12.668 -1.968 3.336 1.00 97.25 100 THR A N 1
ATOM 802 C CA . THR A 1 100 ? -11.989 -2.978 4.155 1.00 97.25 100 THR A CA 1
ATOM 803 C C . THR A 1 100 ? -10.486 -3.031 3.910 1.00 97.25 100 THR A C 1
ATOM 805 O O . THR A 1 100 ? -9.756 -3.434 4.814 1.00 97.25 100 THR A O 1
ATOM 808 N N . THR A 1 101 ? -10.004 -2.602 2.738 1.00 97.62 101 THR A N 1
ATOM 809 C CA . THR A 1 101 ? -8.572 -2.556 2.409 1.00 97.62 101 THR A CA 1
ATOM 810 C C . THR A 1 101 ? -8.131 -1.145 2.040 1.00 97.62 101 THR A C 1
ATOM 812 O O . THR A 1 101 ? -8.658 -0.538 1.105 1.00 97.62 101 THR A O 1
ATOM 815 N N . LEU A 1 102 ? -7.111 -0.647 2.741 1.00 97.94 102 LEU A N 1
ATOM 816 C CA . LEU A 1 102 ? -6.530 0.674 2.516 1.00 97.94 102 LEU A CA 1
ATOM 817 C C . LEU A 1 102 ? -5.007 0.583 2.347 1.00 97.94 102 LEU A C 1
ATOM 819 O O . LEU A 1 102 ? -4.324 -0.028 3.165 1.00 97.94 102 LEU A O 1
ATOM 823 N N . CYS A 1 103 ? -4.463 1.223 1.312 1.00 98.06 103 CYS A N 1
ATOM 824 C CA . CYS A 1 103 ? -3.020 1.417 1.162 1.00 98.06 103 CYS A CA 1
ATOM 825 C C . CYS A 1 103 ? -2.658 2.833 1.625 1.00 98.06 103 CYS A C 1
ATOM 827 O O . CYS A 1 103 ? -3.361 3.777 1.262 1.00 98.06 103 CYS A O 1
ATOM 829 N N . GLN A 1 104 ? -1.598 3.004 2.417 1.00 97.69 104 GLN A N 1
ATOM 830 C CA . GLN A 1 104 ? -1.150 4.309 2.931 1.00 97.69 104 GLN A CA 1
ATOM 831 C C . GLN A 1 104 ? 0.373 4.364 3.074 1.00 97.69 104 GLN A C 1
ATOM 833 O O . GLN A 1 104 ? 1.034 3.337 3.224 1.00 97.69 104 GLN A O 1
ATOM 838 N N . THR A 1 105 ? 0.929 5.574 3.124 1.00 97.06 105 THR A N 1
ATOM 839 C CA . THR A 1 105 ? 2.233 5.760 3.766 1.00 97.06 105 THR A CA 1
ATOM 840 C C . THR A 1 105 ? 2.070 5.788 5.292 1.00 97.06 105 THR A C 1
ATOM 842 O O . THR A 1 105 ? 1.001 6.172 5.783 1.00 97.06 105 THR A O 1
ATOM 845 N N . PRO A 1 106 ? 3.096 5.399 6.075 1.00 96.88 106 PRO A N 1
ATOM 846 C CA . PRO A 1 106 ? 3.084 5.529 7.531 1.00 96.88 106 PRO A CA 1
ATOM 847 C C . PRO A 1 106 ? 2.597 6.899 8.024 1.00 96.88 106 PRO A C 1
ATOM 849 O O . PRO A 1 106 ? 1.684 6.961 8.849 1.00 96.88 106 PRO A O 1
ATOM 852 N N . THR A 1 107 ? 3.126 8.000 7.476 1.00 96.69 107 THR A N 1
ATOM 853 C CA . THR A 1 107 ? 2.726 9.360 7.877 1.00 96.69 107 THR A CA 1
ATOM 854 C C . THR A 1 107 ? 1.238 9.616 7.656 1.00 96.69 107 THR A C 1
ATOM 856 O O . THR A 1 107 ? 0.565 10.145 8.546 1.00 96.69 107 THR A O 1
ATOM 859 N N . ALA A 1 108 ? 0.704 9.220 6.498 1.00 96.81 108 ALA A N 1
ATOM 860 C CA . ALA A 1 108 ? -0.705 9.415 6.175 1.00 96.81 108 ALA A CA 1
ATOM 861 C C . ALA A 1 108 ? -1.626 8.577 7.081 1.00 96.81 108 ALA A C 1
ATOM 863 O O . ALA A 1 108 ? -2.623 9.100 7.589 1.00 96.81 108 ALA A O 1
ATOM 864 N N . LEU A 1 109 ? -1.247 7.328 7.384 1.00 97.38 109 LEU A N 1
ATOM 865 C CA . LEU A 1 109 ? -1.978 6.493 8.339 1.00 97.38 109 LEU A CA 1
ATOM 866 C C . LEU A 1 109 ? -2.006 7.127 9.737 1.00 97.38 109 LEU A C 1
ATOM 868 O O . LEU A 1 109 ? -3.060 7.159 10.369 1.00 97.38 109 LEU A O 1
ATOM 872 N N . TYR A 1 110 ? -0.884 7.660 10.228 1.00 96.69 110 TYR A N 1
ATOM 873 C CA . TYR A 1 110 ? -0.860 8.294 11.548 1.00 96.69 110 TYR A CA 1
ATOM 874 C C . TYR A 1 110 ? -1.800 9.501 11.632 1.00 96.69 110 TYR A C 1
ATOM 876 O O . TYR A 1 110 ? -2.478 9.680 12.643 1.00 96.69 110 TYR A O 1
ATOM 884 N N . HIS A 1 111 ? -1.865 10.320 10.579 1.00 96.12 111 HIS A N 1
ATOM 885 C CA . HIS A 1 111 ? -2.826 11.421 10.517 1.00 96.12 111 HIS A CA 1
ATOM 886 C C . HIS A 1 111 ? -4.270 10.911 10.522 1.00 96.12 111 HIS A C 1
ATOM 888 O O . HIS A 1 111 ? -5.086 11.436 11.278 1.00 96.12 111 HIS A O 1
ATOM 894 N N . LEU A 1 112 ? -4.567 9.859 9.753 1.00 97.25 112 LEU A N 1
ATOM 895 C CA . LEU A 1 112 ? -5.888 9.230 9.725 1.00 97.25 112 LEU A CA 1
ATOM 896 C C . LEU A 1 112 ? -6.317 8.729 11.112 1.00 97.25 112 LEU A C 1
ATOM 898 O O . LEU A 1 112 ? -7.418 9.041 11.560 1.00 97.25 112 LEU A O 1
ATOM 902 N N . ILE A 1 113 ? -5.436 7.999 11.803 1.00 95.94 113 ILE A N 1
ATOM 903 C CA . ILE A 1 113 ? -5.691 7.455 13.146 1.00 95.94 113 ILE A CA 1
ATOM 904 C C . ILE A 1 113 ? -5.959 8.585 14.141 1.00 95.94 113 ILE A C 1
ATOM 906 O O . ILE A 1 113 ? -6.948 8.535 14.870 1.00 95.94 113 ILE A O 1
ATOM 910 N N . ASN A 1 114 ? -5.116 9.621 14.148 1.00 95.50 114 ASN A N 1
ATOM 911 C CA . ASN A 1 114 ? -5.284 10.756 15.053 1.00 95.50 114 ASN A CA 1
ATOM 912 C C . ASN A 1 114 ? -6.630 11.461 14.823 1.00 95.50 114 ASN A C 1
ATOM 914 O O . ASN A 1 114 ? -7.353 11.729 15.781 1.00 95.50 114 ASN A O 1
ATOM 918 N N . THR A 1 115 ? -6.998 11.721 13.563 1.00 96.38 115 THR A N 1
ATOM 919 C CA . THR A 1 115 ? -8.294 12.334 13.232 1.00 96.38 115 THR A CA 1
ATOM 920 C C . THR A 1 115 ? -9.466 11.437 13.635 1.00 96.38 115 THR A C 1
ATOM 922 O O . THR A 1 115 ? -10.452 11.933 14.181 1.00 96.38 115 THR A O 1
ATOM 925 N N . HIS A 1 116 ? -9.366 10.122 13.414 1.00 95.31 116 HIS A N 1
ATOM 926 C CA . HIS A 1 116 ? -10.400 9.160 13.809 1.00 95.31 116 HIS A CA 1
ATOM 927 C C . HIS A 1 116 ? -10.633 9.178 15.321 1.00 95.31 116 HIS A C 1
ATOM 929 O O . HIS A 1 116 ? -11.765 9.385 15.754 1.00 95.31 116 HIS A O 1
ATOM 935 N N . GLN A 1 117 ? -9.563 9.104 16.115 1.00 92.44 117 GLN A N 1
ATOM 936 C CA . GLN A 1 117 ? -9.636 9.126 17.580 1.00 92.44 117 GLN A CA 1
ATOM 937 C C . GLN A 1 117 ? -10.245 10.419 18.146 1.00 92.44 117 GLN A C 1
ATOM 939 O O . GLN A 1 117 ? -10.844 10.396 19.219 1.00 92.44 117 GLN A O 1
ATOM 944 N N . GLN A 1 118 ? -10.098 11.546 17.444 1.00 91.94 118 GLN A N 1
ATOM 945 C CA . GLN A 1 118 ? -10.630 12.840 17.881 1.00 91.94 118 GLN A CA 1
ATOM 946 C C . GLN A 1 118 ? -12.117 13.029 17.564 1.00 91.94 118 GLN A C 1
ATOM 948 O O . GLN A 1 118 ? -12.811 13.727 18.305 1.00 91.94 118 GLN A O 1
ATOM 953 N N . HIS A 1 119 ? -12.604 12.455 16.462 1.00 87.69 119 HIS A N 1
ATOM 954 C CA . HIS A 1 119 ? -13.893 12.847 15.881 1.00 87.69 119 HIS A CA 1
ATOM 955 C C . HIS A 1 119 ? -14.892 11.701 15.696 1.00 87.69 119 HIS A C 1
ATOM 957 O O . HIS A 1 119 ? -16.069 11.968 15.455 1.00 87.69 119 HIS A O 1
ATOM 963 N N . HIS A 1 120 ? -14.467 10.442 15.819 1.00 86.19 120 HIS A N 1
ATOM 964 C CA . HIS A 1 120 ? -15.300 9.283 15.504 1.00 86.19 120 HIS A CA 1
ATOM 965 C C . HIS A 1 120 ? -15.307 8.274 16.656 1.00 86.19 120 HIS A C 1
ATOM 967 O O . HIS A 1 120 ? -14.277 7.959 17.243 1.00 86.19 120 HIS A O 1
ATOM 973 N N . GLN A 1 121 ? -16.494 7.754 16.981 1.00 81.88 121 GLN A N 1
ATOM 974 C CA . GLN A 1 121 ? -16.661 6.771 18.062 1.00 81.88 121 GLN A CA 1
ATOM 975 C C . GLN A 1 121 ? -16.771 5.327 17.565 1.00 81.88 121 GLN A C 1
ATOM 977 O O . GLN A 1 121 ? -16.566 4.394 18.336 1.00 81.88 121 GLN A O 1
ATOM 982 N N . GLN A 1 122 ? -17.109 5.131 16.289 1.00 91.25 122 GLN A N 1
ATOM 983 C CA . GLN A 1 122 ? -17.217 3.801 15.700 1.00 91.25 122 GLN A CA 1
ATOM 984 C C . GLN A 1 122 ? -15.843 3.328 15.204 1.00 91.25 122 GLN A C 1
ATOM 986 O O . GLN A 1 122 ? -15.157 4.108 14.541 1.00 91.25 122 GLN A O 1
ATOM 991 N N . PRO A 1 123 ? -15.439 2.074 15.481 1.00 93.00 123 PRO A N 1
ATOM 992 C CA . PRO A 1 123 ? -14.212 1.499 14.932 1.00 93.00 123 PRO A CA 1
ATOM 993 C C . PRO A 1 123 ? -14.207 1.519 13.402 1.00 93.00 123 PRO A C 1
ATOM 995 O O . PRO A 1 123 ? -15.256 1.354 12.773 1.00 93.00 123 PRO A O 1
ATOM 998 N N . LEU A 1 124 ? -13.030 1.683 12.799 1.00 95.75 124 LEU A N 1
ATOM 999 C CA . LEU A 1 124 ? -12.896 1.615 11.345 1.00 95.75 124 LEU A CA 1
ATOM 1000 C C . LEU A 1 124 ? -13.181 0.177 10.865 1.00 95.75 124 LEU A C 1
ATOM 1002 O O . LEU A 1 124 ? -12.603 -0.761 11.417 1.00 95.75 124 LEU A O 1
ATOM 1006 N N . PRO A 1 125 ? -13.997 -0.027 9.811 1.00 94.69 125 PRO A N 1
ATOM 1007 C CA . PRO A 1 125 ? -14.300 -1.345 9.238 1.00 94.69 125 PRO A CA 1
ATOM 1008 C C . PRO A 1 125 ? -13.133 -1.935 8.416 1.00 94.69 125 PRO A C 1
ATOM 1010 O O . PRO A 1 125 ? -13.340 -2.728 7.499 1.00 94.69 125 PRO A O 1
ATOM 1013 N N . LEU A 1 126 ? -11.892 -1.544 8.720 1.00 95.75 126 LEU A N 1
ATOM 1014 C CA . LEU A 1 126 ? -10.705 -1.958 7.983 1.00 95.75 126 LEU A CA 1
ATOM 1015 C C . LEU A 1 126 ? -10.308 -3.377 8.388 1.00 95.75 126 LEU A C 1
ATOM 1017 O O . LEU A 1 126 ? -9.898 -3.629 9.519 1.00 95.75 126 LEU A O 1
ATOM 1021 N N . HIS A 1 127 ? -10.349 -4.301 7.437 1.00 94.81 127 HIS A N 1
ATOM 1022 C CA . HIS A 1 127 ? -9.733 -5.613 7.594 1.00 94.81 127 HIS A CA 1
ATOM 1023 C C . HIS A 1 127 ? -8.219 -5.541 7.364 1.00 94.81 127 HIS A C 1
ATOM 1025 O O . HIS A 1 127 ? -7.457 -6.271 7.998 1.00 94.81 127 HIS A O 1
ATOM 1031 N N . ARG A 1 128 ? -7.765 -4.656 6.470 1.00 95.31 128 ARG A N 1
ATOM 1032 C CA . ARG A 1 128 ? -6.386 -4.637 5.991 1.00 95.31 128 ARG A CA 1
ATOM 1033 C C . ARG A 1 128 ? -5.860 -3.234 5.748 1.00 95.31 128 ARG A C 1
ATOM 1035 O O . ARG A 1 128 ? -6.503 -2.421 5.086 1.00 95.31 128 ARG A O 1
ATOM 1042 N N . ILE A 1 129 ? -4.636 -2.999 6.209 1.00 97.00 129 ILE A N 1
ATOM 1043 C CA . ILE A 1 129 ? -3.875 -1.790 5.908 1.00 97.00 129 ILE A CA 1
ATOM 1044 C C . ILE A 1 129 ? -2.512 -2.187 5.343 1.00 97.00 129 ILE A C 1
ATOM 1046 O O . ILE A 1 129 ? -1.753 -2.920 5.976 1.00 97.00 129 ILE A O 1
ATOM 1050 N N . ILE A 1 130 ? -2.203 -1.704 4.144 1.00 97.38 130 ILE A N 1
ATOM 1051 C CA . ILE A 1 130 ? -0.922 -1.935 3.474 1.00 97.38 130 ILE A CA 1
ATOM 1052 C C . ILE A 1 130 ? -0.114 -0.645 3.557 1.00 97.38 130 ILE A C 1
ATOM 1054 O O . ILE A 1 130 ? -0.539 0.399 3.064 1.00 97.38 130 ILE A O 1
ATOM 1058 N N . LEU A 1 131 ? 1.037 -0.722 4.213 1.00 97.38 131 LEU A N 1
ATOM 1059 C CA . LEU A 1 131 ? 1.962 0.382 4.412 1.00 97.38 131 LEU A CA 1
ATOM 1060 C C . LEU A 1 131 ? 3.158 0.262 3.478 1.00 97.38 131 LEU A C 1
ATOM 1062 O O . LEU A 1 131 ? 3.621 -0.839 3.200 1.00 97.38 131 LEU A O 1
ATOM 1066 N N . GLY A 1 132 ? 3.692 1.395 3.039 1.00 95.94 132 GLY A N 1
ATOM 1067 C CA . GLY A 1 132 ? 4.992 1.453 2.379 1.00 95.94 132 GLY A CA 1
ATOM 1068 C C . GLY A 1 132 ? 5.365 2.867 1.959 1.00 95.94 132 GLY A C 1
ATOM 1069 O O . GLY A 1 132 ? 4.692 3.834 2.309 1.00 95.94 132 GLY A O 1
ATOM 1070 N N . GLY A 1 133 ? 6.475 2.994 1.236 1.00 91.88 133 GLY A N 1
ATOM 1071 C CA . GLY A 1 133 ? 6.960 4.276 0.712 1.00 91.88 133 GLY A CA 1
ATOM 1072 C C . GLY A 1 133 ? 7.666 5.187 1.726 1.00 91.88 133 GLY A C 1
ATOM 1073 O O . GLY A 1 133 ? 8.344 6.122 1.311 1.00 91.88 133 GLY A O 1
ATOM 1074 N N . GLU A 1 134 ? 7.587 4.910 3.031 1.00 94.50 134 GLU A N 1
ATOM 1075 C CA . GLU A 1 134 ? 8.308 5.649 4.077 1.00 94.50 134 GLU A CA 1
ATOM 1076 C C . GLU A 1 134 ? 8.805 4.707 5.180 1.00 94.50 134 GLU A C 1
ATOM 1078 O O . GLU A 1 134 ? 8.367 3.560 5.298 1.00 94.50 134 GLU A O 1
ATOM 1083 N N . THR A 1 135 ? 9.706 5.214 6.023 1.00 94.31 135 THR A N 1
ATOM 1084 C CA . THR A 1 135 ? 10.116 4.528 7.249 1.00 94.31 135 THR A CA 1
ATOM 1085 C C . THR A 1 135 ? 8.933 4.401 8.207 1.00 94.31 135 THR A C 1
ATOM 1087 O O . THR A 1 135 ? 8.247 5.378 8.501 1.00 94.31 135 THR A O 1
ATOM 1090 N N . LEU A 1 136 ? 8.730 3.194 8.727 1.00 94.38 136 LEU A N 1
ATOM 1091 C CA . LEU A 1 136 ? 7.695 2.878 9.702 1.00 94.38 136 LEU A CA 1
ATOM 1092 C C . LEU A 1 136 ? 8.256 2.922 11.130 1.00 94.38 136 LEU A C 1
ATOM 1094 O O . LEU A 1 136 ? 9.279 2.299 11.405 1.00 94.38 136 LEU A O 1
ATOM 1098 N N . ASP A 1 137 ? 7.533 3.576 12.041 1.00 93.69 137 ASP A N 1
ATOM 1099 C CA . ASP A 1 137 ? 7.686 3.423 13.492 1.00 93.69 137 ASP A CA 1
ATOM 1100 C C . ASP A 1 137 ? 6.499 2.603 14.045 1.00 93.69 137 ASP A C 1
ATOM 1102 O O . ASP A 1 137 ? 5.382 3.134 14.147 1.00 93.69 137 ASP A O 1
ATOM 1106 N N . PRO A 1 138 ? 6.693 1.310 14.374 1.00 90.31 138 PRO A N 1
ATOM 1107 C CA . PRO A 1 138 ? 5.621 0.441 14.864 1.00 90.31 138 PRO A CA 1
ATOM 1108 C C . PRO A 1 138 ? 5.010 0.908 16.189 1.00 90.31 138 PRO A C 1
ATOM 1110 O O . PRO A 1 138 ? 3.819 0.700 16.419 1.00 90.31 138 PRO A O 1
ATOM 1113 N N . THR A 1 139 ? 5.775 1.610 17.034 1.00 91.00 139 THR A N 1
ATOM 1114 C CA . THR A 1 139 ? 5.319 2.024 18.374 1.00 91.00 139 THR A CA 1
ATOM 1115 C C . THR A 1 139 ? 4.118 2.970 18.323 1.00 91.00 139 THR A C 1
ATOM 1117 O O . THR A 1 139 ? 3.297 3.007 19.240 1.00 91.00 139 THR A O 1
ATOM 1120 N N . ARG A 1 140 ? 3.960 3.694 17.209 1.00 93.44 140 ARG A N 1
ATOM 1121 C CA . ARG A 1 140 ? 2.826 4.592 16.953 1.00 93.44 140 ARG A CA 1
ATOM 1122 C C . ARG A 1 140 ? 1.531 3.860 16.594 1.00 93.44 140 ARG A C 1
ATOM 1124 O O . ARG A 1 140 ? 0.475 4.486 16.590 1.00 93.44 140 ARG A O 1
ATOM 1131 N N . LEU A 1 141 ? 1.594 2.562 16.293 1.00 94.00 141 LEU A N 1
ATOM 1132 C CA . LEU A 1 141 ? 0.438 1.740 15.925 1.00 94.00 141 LEU A CA 1
ATOM 1133 C C . LEU A 1 141 ? -0.104 0.901 17.087 1.00 94.00 141 LEU A C 1
ATOM 1135 O O . LEU A 1 141 ? -1.186 0.333 16.955 1.00 94.00 141 LEU A O 1
ATOM 1139 N N . THR A 1 142 ? 0.582 0.854 18.234 1.00 90.88 142 THR A N 1
ATOM 1140 C CA . THR A 1 142 ? 0.213 0.008 19.382 1.00 90.88 142 THR A CA 1
ATOM 1141 C C . THR A 1 142 ? -1.235 0.218 19.830 1.00 90.88 142 THR A C 1
ATOM 1143 O O . THR A 1 142 ? -2.010 -0.736 19.893 1.00 90.88 142 THR A O 1
ATOM 1146 N N . THR A 1 143 ? -1.640 1.467 20.085 1.00 89.62 143 THR A N 1
ATOM 1147 C CA . THR A 1 143 ? -3.016 1.787 20.507 1.00 89.62 143 THR A CA 1
ATOM 1148 C C . THR A 1 143 ? -4.033 1.437 19.424 1.00 89.62 143 THR A C 1
ATOM 1150 O O . THR A 1 143 ? -5.101 0.904 19.720 1.00 89.62 143 THR A O 1
ATOM 1153 N N . PHE A 1 144 ? -3.697 1.694 18.158 1.00 92.94 144 PHE A N 1
ATOM 1154 C CA . PHE A 1 144 ? -4.583 1.385 17.042 1.00 92.94 144 PHE A CA 1
ATOM 1155 C C . PHE A 1 144 ? -4.829 -0.122 16.918 1.00 92.94 144 PHE A C 1
ATOM 1157 O O . PHE A 1 144 ? -5.981 -0.531 16.791 1.00 92.94 144 PHE A O 1
ATOM 1164 N N . HIS A 1 145 ? -3.781 -0.943 17.041 1.00 92.12 145 HIS A N 1
ATOM 1165 C CA . HIS A 1 145 ? -3.890 -2.403 17.050 1.00 92.12 145 HIS A CA 1
ATOM 1166 C C . HIS A 1 145 ? -4.762 -2.926 18.195 1.00 92.12 145 HIS A C 1
ATOM 1168 O O . HIS A 1 145 ? -5.557 -3.837 17.986 1.00 92.12 145 HIS A O 1
ATOM 1174 N N . GLN A 1 146 ? -4.651 -2.346 19.394 1.00 90.00 146 GLN A N 1
ATOM 1175 C CA . GLN A 1 146 ? -5.499 -2.722 20.532 1.00 90.00 146 GLN A CA 1
ATOM 1176 C C . GLN A 1 146 ? -6.979 -2.408 20.275 1.00 90.00 146 GLN A C 1
ATOM 1178 O O . GLN A 1 146 ? -7.851 -3.179 20.668 1.00 90.00 146 GLN A O 1
ATOM 1183 N N . GLN A 1 147 ? -7.260 -1.285 19.610 1.00 91.06 147 GLN A N 1
ATOM 1184 C CA . GLN A 1 147 ? -8.617 -0.861 19.255 1.00 91.06 147 GLN A CA 1
ATOM 1185 C C . GLN A 1 147 ? -9.183 -1.621 18.044 1.00 91.06 147 GLN A C 1
ATOM 1187 O O . GLN A 1 147 ? -10.398 -1.759 17.927 1.00 91.06 147 GLN A O 1
ATOM 1192 N N . HIS A 1 148 ? -8.314 -2.133 17.169 1.00 93.56 148 HIS A N 1
ATOM 1193 C CA . HIS A 1 148 ? -8.674 -2.834 15.937 1.00 93.56 148 HIS A CA 1
ATOM 1194 C C . HIS A 1 148 ? -7.949 -4.191 15.843 1.00 93.56 148 HIS A C 1
ATOM 1196 O O . HIS A 1 148 ? -7.132 -4.406 14.944 1.00 93.56 148 HIS A O 1
ATOM 1202 N N . PRO A 1 149 ? -8.242 -5.145 16.750 1.00 91.38 149 PRO A N 1
ATOM 1203 C CA . PRO A 1 149 ? -7.509 -6.413 16.845 1.00 91.38 149 PRO A CA 1
ATOM 1204 C C . PRO A 1 149 ? -7.680 -7.325 15.621 1.00 91.38 149 PRO A C 1
ATOM 1206 O O . PRO A 1 149 ? -6.921 -8.274 15.449 1.00 91.38 149 PRO A O 1
ATOM 1209 N N . HIS A 1 150 ? -8.672 -7.047 14.772 1.00 90.31 150 HIS A N 1
ATOM 1210 C CA . HIS A 1 150 ? -8.956 -7.793 13.545 1.00 90.31 150 HIS A CA 1
ATOM 1211 C C . HIS A 1 150 ? -8.373 -7.136 12.282 1.00 90.31 150 HIS A C 1
ATOM 1213 O O . HIS A 1 150 ? -8.537 -7.670 11.184 1.00 90.31 150 HIS A O 1
ATOM 1219 N N . THR A 1 151 ? -7.712 -5.981 12.414 1.00 93.69 151 THR A N 1
ATOM 1220 C CA . THR A 1 151 ? -7.071 -5.297 11.288 1.00 93.69 151 THR A CA 1
ATOM 1221 C C . THR A 1 151 ? -5.652 -5.817 11.095 1.00 93.69 151 THR A C 1
ATOM 1223 O O . THR A 1 151 ? -4.789 -5.686 11.965 1.00 93.69 151 THR A O 1
ATOM 1226 N N . HIS A 1 152 ? -5.388 -6.359 9.912 1.00 93.00 152 HIS A N 1
ATOM 1227 C CA . HIS A 1 152 ? -4.069 -6.814 9.498 1.00 93.00 152 HIS A CA 1
ATOM 1228 C C . HIS A 1 152 ? -3.290 -5.646 8.897 1.00 93.00 152 HIS A C 1
ATOM 1230 O O . HIS A 1 152 ? -3.634 -5.153 7.820 1.00 93.00 152 HIS A O 1
ATOM 1236 N N . ILE A 1 153 ? -2.231 -5.210 9.577 1.00 94.94 153 ILE A N 1
ATOM 1237 C CA . ILE A 1 153 ? -1.336 -4.169 9.067 1.00 94.94 153 ILE A CA 1
ATOM 1238 C C . ILE A 1 153 ? -0.081 -4.831 8.521 1.00 94.94 153 ILE A C 1
ATOM 1240 O O . ILE A 1 153 ? 0.561 -5.622 9.211 1.00 94.94 153 ILE A O 1
ATOM 1244 N N . ILE A 1 154 ? 0.279 -4.515 7.282 1.00 94.50 154 ILE A N 1
ATOM 1245 C CA . ILE A 1 154 ? 1.473 -5.061 6.640 1.00 94.50 154 ILE A CA 1
ATOM 1246 C C . ILE A 1 154 ? 2.348 -3.932 6.151 1.00 94.50 154 ILE A C 1
ATOM 1248 O O . ILE A 1 154 ? 1.907 -3.097 5.369 1.00 94.50 154 ILE A O 1
ATOM 1252 N N . ASN A 1 155 ? 3.607 -3.957 6.571 1.00 96.25 155 ASN A N 1
ATOM 1253 C CA . ASN A 1 155 ? 4.629 -3.098 6.006 1.00 96.25 155 ASN A CA 1
ATOM 1254 C C . ASN A 1 155 ? 5.216 -3.762 4.760 1.00 96.25 155 ASN A C 1
ATOM 1256 O O . ASN A 1 155 ? 5.729 -4.876 4.839 1.00 96.25 155 ASN A O 1
ATOM 1260 N N . MET A 1 156 ? 5.142 -3.096 3.618 1.00 96.50 156 MET A N 1
ATOM 1261 C CA . MET A 1 156 ? 5.706 -3.552 2.356 1.00 96.50 156 MET A CA 1
ATOM 1262 C C . MET A 1 156 ? 6.739 -2.553 1.851 1.00 96.50 156 MET A C 1
ATOM 1264 O O . MET A 1 156 ? 6.581 -1.339 1.969 1.00 96.50 156 MET A O 1
ATOM 1268 N N . TYR A 1 157 ? 7.800 -3.071 1.245 1.00 96.69 157 TYR A N 1
ATOM 1269 C CA . TYR A 1 157 ? 8.858 -2.254 0.670 1.00 96.69 157 TYR A CA 1
ATOM 1270 C C . TYR A 1 157 ? 9.155 -2.681 -0.762 1.00 96.69 157 TYR A C 1
ATOM 1272 O O . TYR A 1 157 ? 9.187 -3.865 -1.095 1.00 96.69 157 TYR A O 1
ATOM 1280 N N . GLY A 1 158 ? 9.391 -1.683 -1.601 1.00 95.81 158 GLY A N 1
ATOM 1281 C CA . GLY A 1 158 ? 9.859 -1.800 -2.968 1.00 95.81 158 GLY A CA 1
ATOM 1282 C C . GLY A 1 158 ? 9.998 -0.412 -3.574 1.00 95.81 158 GLY A C 1
ATOM 1283 O O . GLY A 1 158 ? 9.516 0.576 -3.018 1.00 95.81 158 GLY A O 1
ATOM 1284 N N . ILE A 1 159 ? 10.714 -0.343 -4.688 1.00 95.44 159 ILE A N 1
ATOM 1285 C CA . ILE A 1 159 ? 10.823 0.863 -5.510 1.00 95.44 159 ILE A CA 1
ATOM 1286 C C . ILE A 1 159 ? 10.159 0.600 -6.860 1.00 95.44 159 ILE A C 1
ATOM 1288 O O . ILE A 1 159 ? 9.942 -0.555 -7.239 1.00 95.44 159 ILE A O 1
ATOM 1292 N N . THR A 1 160 ? 9.874 1.658 -7.619 1.00 96.44 160 THR A N 1
ATOM 1293 C CA . THR A 1 160 ? 9.174 1.527 -8.904 1.00 96.44 160 THR A CA 1
ATOM 1294 C C . THR A 1 160 ? 9.897 0.589 -9.869 1.00 96.44 160 THR A C 1
ATOM 1296 O O . THR A 1 160 ? 9.263 -0.237 -10.522 1.00 96.44 160 THR A O 1
ATOM 1299 N N . GLU A 1 161 ? 11.230 0.628 -9.901 1.00 96.69 161 GLU A N 1
ATOM 1300 C CA . GLU A 1 161 ? 12.086 -0.233 -10.726 1.00 96.69 161 GLU A CA 1
ATOM 1301 C C . GLU A 1 161 ? 11.961 -1.723 -10.401 1.00 96.69 161 GLU A C 1
ATOM 1303 O O . GLU A 1 161 ? 12.233 -2.563 -11.258 1.00 96.69 161 GLU A O 1
ATOM 1308 N N . THR A 1 162 ? 11.532 -2.061 -9.186 1.00 96.19 162 THR A N 1
ATOM 1309 C CA . THR A 1 162 ? 11.362 -3.445 -8.740 1.00 96.19 162 THR A CA 1
ATOM 1310 C C . THR A 1 162 ? 9.907 -3.901 -8.763 1.00 96.19 162 THR A C 1
ATOM 1312 O O . THR A 1 162 ? 9.611 -4.970 -8.246 1.00 96.19 162 THR A O 1
ATOM 1315 N N . THR A 1 163 ? 9.011 -3.133 -9.398 1.00 97.44 163 THR A N 1
ATOM 1316 C CA . THR A 1 163 ? 7.568 -3.423 -9.483 1.00 97.44 163 THR A CA 1
ATOM 1317 C C . THR A 1 163 ? 6.878 -3.373 -8.119 1.00 97.44 163 THR A C 1
ATOM 1319 O O . THR A 1 163 ? 6.510 -4.406 -7.569 1.00 97.44 163 THR A O 1
ATOM 1322 N N . ILE A 1 164 ? 6.647 -2.159 -7.607 1.00 97.00 164 ILE A N 1
ATOM 1323 C CA . ILE A 1 164 ? 5.810 -1.860 -6.430 1.00 97.00 164 ILE A CA 1
ATOM 1324 C C . ILE A 1 164 ? 6.395 -2.389 -5.107 1.00 97.00 164 ILE A C 1
ATOM 1326 O O . ILE A 1 164 ? 6.850 -1.608 -4.273 1.00 97.00 164 ILE A O 1
ATOM 1330 N N . HIS A 1 165 ? 6.396 -3.706 -4.898 1.00 96.62 165 HIS A N 1
ATOM 1331 C CA . HIS A 1 165 ? 6.786 -4.358 -3.650 1.00 96.62 165 HIS A CA 1
ATOM 1332 C C . HIS A 1 165 ? 7.670 -5.579 -3.912 1.00 96.62 165 HIS A C 1
ATOM 1334 O O . HIS A 1 165 ? 7.372 -6.410 -4.764 1.00 96.62 165 HIS A O 1
ATOM 1340 N N . VAL A 1 166 ? 8.734 -5.722 -3.126 1.00 95.88 166 VAL A N 1
ATOM 1341 C CA . VAL A 1 166 ? 9.646 -6.879 -3.152 1.00 95.88 166 VAL A CA 1
ATOM 1342 C C . VAL A 1 166 ? 9.811 -7.547 -1.794 1.00 95.88 166 VAL A C 1
ATOM 1344 O O . VAL A 1 166 ? 10.210 -8.707 -1.731 1.00 95.88 166 VAL A O 1
ATOM 1347 N N . THR A 1 167 ? 9.483 -6.854 -0.704 1.00 95.25 167 THR A N 1
ATOM 1348 C CA . THR A 1 167 ? 9.447 -7.434 0.640 1.00 95.25 167 THR A CA 1
ATOM 1349 C C . THR A 1 167 ? 8.164 -7.038 1.357 1.00 95.25 167 THR A C 1
ATOM 1351 O O . THR A 1 167 ? 7.557 -6.005 1.068 1.00 95.25 167 THR A O 1
ATOM 1354 N N . HIS A 1 168 ? 7.739 -7.876 2.299 1.00 94.06 168 HIS A N 1
ATOM 1355 C CA . HIS A 1 168 ? 6.610 -7.600 3.174 1.00 94.06 168 HIS A CA 1
ATOM 1356 C C . HIS A 1 168 ? 6.892 -8.129 4.581 1.00 94.06 168 HIS A C 1
ATOM 1358 O O . HIS A 1 168 ? 7.610 -9.113 4.755 1.00 94.06 168 HIS A O 1
ATOM 1364 N N . HIS A 1 169 ? 6.316 -7.470 5.578 1.00 93.38 169 HIS A N 1
ATOM 1365 C CA . HIS A 1 169 ? 6.414 -7.833 6.981 1.00 93.38 169 HIS A CA 1
ATOM 1366 C C . HIS A 1 169 ? 5.067 -7.553 7.670 1.00 93.38 169 HIS A C 1
ATOM 1368 O O . HIS A 1 169 ? 4.710 -6.383 7.858 1.00 93.38 169 HIS A O 1
ATOM 1374 N N . PRO A 1 170 ? 4.296 -8.596 8.033 1.00 92.38 170 PRO A N 1
ATOM 1375 C CA . PRO A 1 170 ? 3.098 -8.437 8.850 1.00 92.38 170 PRO A CA 1
ATOM 1376 C C . PRO A 1 170 ? 3.453 -7.837 10.213 1.00 92.38 170 PRO A C 1
ATOM 1378 O O . PRO A 1 170 ? 4.393 -8.289 10.866 1.00 92.38 170 PRO A O 1
ATOM 1381 N N . LEU A 1 171 ? 2.715 -6.817 10.640 1.00 91.75 171 LEU A N 1
ATOM 1382 C CA . LEU A 1 171 ? 2.877 -6.213 11.959 1.00 91.75 171 LEU A CA 1
ATOM 1383 C C . LEU A 1 171 ? 1.947 -6.909 12.948 1.00 91.75 171 LEU A C 1
ATOM 1385 O O . LEU A 1 171 ? 0.758 -7.091 12.678 1.00 91.75 171 LEU A O 1
ATOM 1389 N N . ASN A 1 172 ? 2.499 -7.284 14.096 1.00 82.31 172 ASN A N 1
ATOM 1390 C CA . ASN A 1 172 ? 1.742 -7.824 15.214 1.00 82.31 172 ASN A CA 1
ATOM 1391 C C . ASN A 1 172 ? 1.659 -6.765 16.324 1.00 82.31 172 ASN A C 1
ATOM 1393 O O . ASN A 1 172 ? 2.542 -5.918 16.431 1.00 82.31 172 ASN A O 1
ATOM 1397 N N . PRO A 1 173 ? 0.684 -6.853 17.242 1.00 69.50 173 PRO A N 1
ATOM 1398 C CA . PRO A 1 173 ? 0.600 -5.934 18.382 1.00 69.50 173 PRO A CA 1
ATOM 1399 C C . PRO A 1 173 ? 1.856 -5.892 19.278 1.00 69.50 173 PRO A C 1
ATOM 1401 O O . PRO A 1 173 ? 1.994 -4.977 20.082 1.00 69.50 173 PRO A O 1
ATOM 1404 N N . ASN A 1 174 ? 2.748 -6.885 19.152 1.00 65.62 174 ASN A N 1
ATOM 1405 C CA . ASN A 1 174 ? 3.978 -7.040 19.935 1.00 65.62 174 ASN A CA 1
ATOM 1406 C C . ASN A 1 174 ? 5.273 -6.806 19.124 1.00 65.62 174 ASN A C 1
ATOM 1408 O O . ASN A 1 174 ? 6.350 -7.061 19.663 1.00 65.62 174 ASN A O 1
ATOM 1412 N N . THR A 1 175 ? 5.185 -6.436 17.838 1.00 58.28 175 THR A N 1
ATOM 1413 C CA . THR A 1 175 ? 6.360 -6.103 16.999 1.00 58.28 175 THR A CA 1
ATOM 1414 C C . THR A 1 175 ? 6.741 -4.640 17.097 1.00 58.28 175 THR A C 1
ATOM 1416 O O . THR A 1 175 ? 5.812 -3.808 17.172 1.00 58.28 175 THR A O 1
#

Foldseek 3Di:
DDQQDFPDWAWDQDPVRDTDIATDGNVLVVVVCVVCVVVLQPDVPSDAAEFECLDPPNDLVSVCRVCSRPVSVHHYDYDDPVCSVDLVSVQVVQVVVVHAEYEDEQVSVLVNVVVCVVPHDDQGSHQEYEYEDDDDDCVSCLVVCVSCVNYWYKYFYDDVNSRNGDDIDIDDSVD

Secondary structure (DSSP, 8-state):
--TTSEEEEEEE--TTSSPEEEEEEHHHHHHHHHHHHHHHH--GGGPPPEEE--S-TTSTHHHHHHHHHHTTT-EEE---HHHHT-HHHHHHHHHHTT--EEEE-HHHHHHHHHHHHHH--SPP--SEEEE-SS---GGGGHHHHHH-TT-EEEEEE--GGG-S-SEEEEE-TT-

Radius of gyration: 16.44 Å; chains: 1; bounding box: 40×33×46 Å